Protein AF-A0A965MRW4-F1 (afdb_monomer_lite)

Radius of gyration: 19.76 Å; chains: 1; bounding box: 36×19×57 Å

Secondary structure (DSSP, 8-state):
-HHHHHHHHHHHHHHHHT---HHHHHHHHHHHHHHHHHHHHHHHHHHHHHHHHHHHHHSGGGT-

Sequence (64 aa):
VVGLVVGLVVGIFQAATSINEQTLSFIPKVFAIGLTIALMGGWMINTMVDYTKAIFTRIPNLFM

Structure (mmCIF, N/CA/C/O backbone):
data_AF-A0A965MRW4-F1
#
_entry.id   AF-A0A965MRW4-F1
#
loop_
_atom_site.group_PDB
_atom_site.id
_atom_site.type_symbol
_atom_site.label_atom_id
_atom_site.label_alt_id
_atom_site.label_comp_id
_atom_site.label_asym_id
_atom_site.label_entity_id
_atom_site.label_seq_id
_atom_site.pdbx_PDB_ins_code
_atom_site.Cartn_x
_atom_site.Cartn_y
_atom_site.Cartn_z
_atom_site.occupancy
_atom_site.B_iso_or_equiv
_atom_site.auth_seq_id
_atom_site.auth_comp_id
_atom_site.auth_asym_id
_atom_site.auth_atom_id
_atom_site.pdbx_PDB_model_num
ATOM 1 N N . VAL A 1 1 ? -8.490 0.074 -2.564 1.00 82.19 1 VAL A N 1
ATOM 2 C CA . VAL A 1 1 ? -9.810 -0.574 -2.350 1.00 82.19 1 VAL A CA 1
ATOM 3 C C . VAL A 1 1 ? -9.864 -1.326 -1.025 1.00 82.19 1 VAL A C 1
ATOM 5 O O . VAL A 1 1 ? -10.721 -0.999 -0.220 1.00 82.19 1 VAL A O 1
ATOM 8 N N . VAL A 1 2 ? -8.928 -2.241 -0.735 1.00 83.50 2 VAL A N 1
ATOM 9 C CA . VAL A 1 2 ? -8.907 -3.007 0.534 1.00 83.50 2 VAL A CA 1
ATOM 10 C C . VAL A 1 2 ? -8.999 -2.108 1.778 1.00 83.50 2 VAL A C 1
ATOM 12 O O . VAL A 1 2 ? -9.896 -2.283 2.594 1.00 83.50 2 VAL A O 1
ATOM 15 N N . GLY A 1 3 ? -8.162 -1.069 1.883 1.00 82.69 3 GLY A N 1
ATOM 16 C CA . GLY A 1 3 ? -8.223 -0.127 3.012 1.00 82.69 3 GLY A CA 1
ATOM 17 C C . GLY A 1 3 ? -9.525 0.689 3.113 1.00 82.69 3 GLY A C 1
ATOM 18 O O . GLY A 1 3 ? -9.891 1.103 4.211 1.00 82.69 3 GLY A O 1
ATOM 19 N N .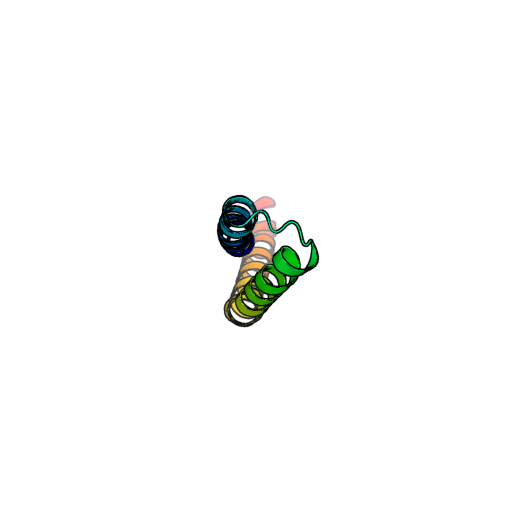 LEU A 1 4 ? -10.243 0.894 1.999 1.00 87.19 4 LEU A N 1
ATOM 20 C CA . LEU A 1 4 ? -11.566 1.533 2.002 1.00 87.19 4 LEU A CA 1
ATOM 21 C C . LEU A 1 4 ? -12.621 0.577 2.548 1.00 87.19 4 LEU A C 1
ATOM 23 O O . LEU A 1 4 ? -13.376 0.970 3.424 1.00 87.19 4 LEU A O 1
ATOM 27 N N . VAL A 1 5 ? -12.628 -0.677 2.087 1.00 90.94 5 VAL A N 1
ATOM 28 C CA . VAL A 1 5 ? -13.557 -1.710 2.572 1.00 90.94 5 VAL A CA 1
ATOM 29 C C . VAL A 1 5 ? -13.383 -1.916 4.075 1.00 90.94 5 VAL A C 1
ATOM 31 O O . VAL A 1 5 ? -14.353 -1.832 4.820 1.00 90.94 5 VAL A O 1
ATOM 34 N N . VAL A 1 6 ? -12.141 -2.091 4.539 1.00 86.94 6 VAL A N 1
ATOM 35 C CA . VAL A 1 6 ? -11.850 -2.255 5.972 1.00 86.94 6 VAL A CA 1
ATOM 36 C C . VAL A 1 6 ? -12.225 -1.003 6.764 1.00 86.94 6 VAL A C 1
ATOM 38 O O . VAL A 1 6 ? -12.849 -1.108 7.814 1.00 86.94 6 VAL A O 1
ATOM 41 N N . GLY A 1 7 ? -11.913 0.190 6.249 1.00 84.62 7 GLY A N 1
ATOM 42 C CA . GLY A 1 7 ? -12.296 1.444 6.899 1.00 84.62 7 GLY A CA 1
ATOM 43 C C . GLY A 1 7 ? -13.811 1.631 7.017 1.00 84.62 7 GLY A C 1
ATOM 44 O O . GLY A 1 7 ? -14.278 2.132 8.034 1.00 84.62 7 GLY A O 1
ATOM 45 N N . LEU A 1 8 ? -14.571 1.206 6.009 1.00 88.69 8 LEU A N 1
ATOM 46 C CA . LEU A 1 8 ? -16.028 1.319 5.973 1.00 88.69 8 LEU A CA 1
ATOM 47 C C . LEU A 1 8 ? -16.675 0.335 6.959 1.00 88.69 8 LEU A C 1
ATOM 49 O O . LEU A 1 8 ? -17.513 0.742 7.758 1.00 88.69 8 LEU A O 1
ATOM 53 N N . VAL A 1 9 ? -16.222 -0.923 6.985 1.00 89.44 9 VAL A N 1
ATOM 54 C CA . VAL A 1 9 ? -16.690 -1.936 7.949 1.00 89.44 9 VAL A CA 1
ATOM 55 C C . VAL A 1 9 ? -16.426 -1.494 9.389 1.00 89.44 9 VAL A C 1
ATOM 57 O O . VAL A 1 9 ? -17.329 -1.539 10.224 1.00 89.44 9 VAL A O 1
ATOM 60 N N . VAL A 1 10 ? -15.212 -1.014 9.679 1.00 86.31 10 VAL A N 1
ATOM 61 C CA . VAL A 1 10 ? -14.859 -0.532 11.022 1.00 86.31 10 VAL A CA 1
ATOM 62 C C . VAL A 1 10 ? -15.637 0.740 11.375 1.00 86.31 10 VAL A C 1
ATOM 64 O O . VAL A 1 10 ? -16.091 0.872 12.506 1.00 86.31 10 VAL A O 1
ATOM 67 N N . GLY A 1 11 ? -15.863 1.642 10.415 1.00 85.38 11 GLY A N 1
ATOM 68 C CA . GLY A 1 11 ? -16.665 2.853 10.616 1.00 85.38 11 GLY A CA 1
ATOM 69 C C . GLY A 1 11 ? -18.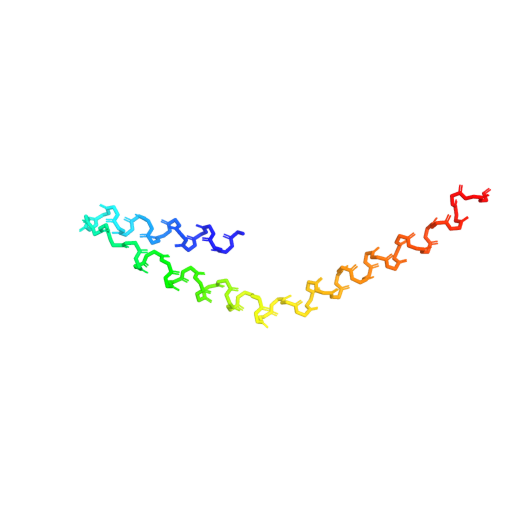133 2.564 10.945 1.00 85.38 11 GLY A C 1
ATOM 70 O O . GLY A 1 11 ? -18.693 3.200 11.834 1.00 85.38 11 GLY A O 1
ATOM 71 N N . ILE A 1 12 ? -18.744 1.564 10.298 1.00 89.88 12 ILE A N 1
ATOM 72 C CA . ILE A 1 12 ? -20.108 1.116 10.626 1.00 89.88 12 ILE A CA 1
ATOM 73 C C . ILE A 1 12 ? -20.157 0.550 12.048 1.00 89.88 12 ILE A C 1
ATOM 75 O O . ILE A 1 12 ? -21.066 0.885 12.801 1.00 89.88 12 ILE A O 1
ATOM 79 N N . PHE A 1 13 ? -19.170 -0.259 12.442 1.00 88.50 13 PHE A N 1
ATOM 80 C CA . PHE A 1 13 ? -19.072 -0.777 13.810 1.00 88.50 13 PHE A CA 1
ATOM 81 C C . PHE A 1 13 ? -18.914 0.343 14.845 1.00 88.50 13 PHE A C 1
ATOM 83 O O . PHE A 1 13 ? -19.583 0.338 15.878 1.00 88.50 13 PHE A O 1
ATOM 90 N N . GLN A 1 14 ? -18.072 1.336 14.560 1.00 83.31 14 GLN A N 1
ATOM 91 C CA . GLN A 1 14 ? -17.884 2.498 15.430 1.00 83.31 14 GLN A CA 1
ATOM 92 C C . GLN A 1 14 ? -19.181 3.291 15.605 1.00 83.31 14 GLN A C 1
ATOM 94 O O . GLN A 1 14 ? -19.563 3.597 16.734 1.00 83.31 14 GLN A O 1
ATOM 99 N N . ALA A 1 15 ? -19.902 3.544 14.509 1.00 86.31 15 ALA A N 1
ATOM 100 C CA . ALA A 1 15 ? -21.187 4.234 14.536 1.00 86.31 15 ALA A CA 1
ATOM 101 C C . ALA A 1 15 ? -22.273 3.427 15.270 1.00 86.31 15 ALA A C 1
ATOM 103 O O . ALA A 1 15 ? -22.999 3.987 16.086 1.00 86.31 15 ALA A O 1
ATOM 104 N N . ALA A 1 16 ? -22.359 2.115 15.030 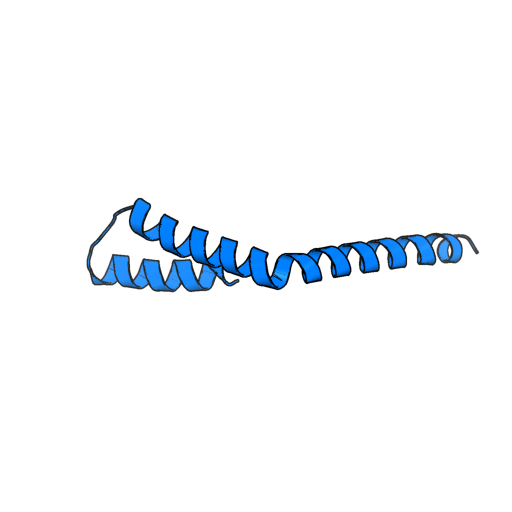1.00 90.19 16 ALA A N 1
ATOM 105 C CA . ALA A 1 16 ? -23.356 1.242 15.652 1.00 90.19 16 ALA A CA 1
ATOM 106 C C . ALA A 1 16 ? -23.161 1.098 17.169 1.00 90.19 16 ALA A C 1
ATOM 108 O O . 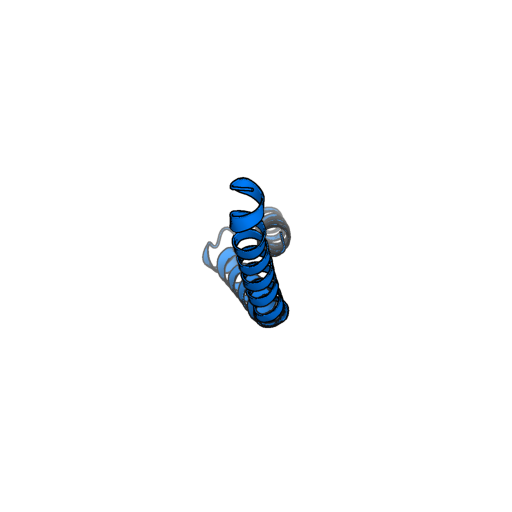ALA A 1 16 ? -24.137 0.982 17.906 1.00 90.19 16 ALA A O 1
ATOM 109 N N . THR A 1 17 ? -21.912 1.129 17.643 1.00 90.12 17 THR A N 1
ATOM 110 C CA . THR A 1 17 ? -21.585 0.951 19.069 1.00 90.12 17 THR A CA 1
ATOM 111 C C . THR A 1 17 ? -21.302 2.269 19.796 1.00 90.12 17 THR A C 1
ATOM 113 O O . THR A 1 17 ? -21.003 2.256 20.985 1.00 90.12 17 THR A O 1
ATOM 116 N N . SER A 1 18 ? -21.411 3.416 19.112 1.00 86.75 18 SER A N 1
ATOM 117 C CA . SER A 1 18 ? -21.060 4.748 19.642 1.00 86.75 18 SER A CA 1
ATOM 118 C C . SER A 1 18 ? -19.595 4.884 20.103 1.00 86.75 18 SER A C 1
ATOM 120 O O . SER A 1 18 ? -19.271 5.769 20.893 1.00 86.75 18 SER A O 1
ATOM 122 N N . ILE A 1 19 ? -18.695 4.019 19.622 1.00 81.44 19 ILE A N 1
ATOM 123 C CA . ILE A 1 19 ? -17.272 4.021 19.992 1.00 81.44 19 ILE A CA 1
ATOM 124 C C . ILE A 1 19 ? -16.522 4.921 19.010 1.00 81.44 19 ILE A C 1
ATOM 126 O O . ILE A 1 19 ? -16.329 4.553 17.854 1.00 81.44 19 ILE A O 1
ATOM 130 N N . ASN A 1 20 ? -16.068 6.088 19.470 1.00 77.00 20 ASN A N 1
ATOM 131 C CA . ASN A 1 20 ? -15.303 7.048 18.666 1.00 77.00 20 ASN A CA 1
ATOM 132 C C . ASN A 1 20 ? -13.825 7.100 19.087 1.00 77.00 20 ASN A C 1
ATOM 134 O O . ASN A 1 20 ? -13.286 8.157 19.415 1.00 77.00 20 ASN A O 1
ATOM 138 N N . GLU A 1 21 ? -13.167 5.941 19.110 1.00 82.31 21 GLU A N 1
ATOM 139 C CA . GLU A 1 21 ? -11.723 5.872 19.332 1.00 82.31 21 GLU A CA 1
ATOM 140 C C . GLU A 1 21 ? -10.960 5.842 18.006 1.00 82.31 21 GLU A C 1
ATOM 142 O O . GLU A 1 21 ? -11.069 4.904 17.208 1.00 82.31 21 GLU A O 1
ATOM 147 N N . GLN A 1 22 ? -10.138 6.872 17.780 1.00 75.19 22 GLN A N 1
ATOM 148 C CA . GLN A 1 22 ? -9.340 7.016 16.558 1.00 75.19 22 GLN A CA 1
ATOM 149 C C . GLN A 1 22 ? -8.377 5.838 16.325 1.00 75.19 22 GLN A C 1
ATOM 151 O O . GLN A 1 22 ? -8.170 5.415 15.185 1.00 75.19 22 GLN A O 1
ATOM 156 N N . THR A 1 23 ? -7.819 5.267 17.391 1.00 81.06 23 THR A N 1
ATOM 157 C CA . THR A 1 23 ? -6.882 4.130 17.361 1.00 81.06 23 THR A CA 1
ATOM 158 C C . THR A 1 23 ? -7.527 2.850 16.824 1.00 81.06 23 THR A C 1
ATOM 160 O O . THR A 1 23 ? -6.903 2.127 16.043 1.00 81.06 23 THR A O 1
ATOM 163 N N . LEU A 1 24 ? -8.800 2.606 17.155 1.00 79.62 24 LEU A N 1
ATOM 164 C CA . LEU A 1 24 ? -9.555 1.429 16.718 1.00 79.62 24 LEU A CA 1
ATOM 165 C C . LEU A 1 24 ? -9.786 1.414 15.197 1.00 79.62 24 LEU A C 1
ATOM 167 O O . LEU A 1 24 ? -9.842 0.349 14.593 1.00 79.62 24 LEU A O 1
ATOM 171 N N . SER A 1 25 ? -9.885 2.585 14.556 1.00 80.00 25 SER A N 1
ATOM 172 C CA . SER A 1 25 ? -9.998 2.688 13.088 1.00 80.00 25 SER A CA 1
ATOM 173 C C . SER A 1 25 ? -8.654 2.470 12.388 1.00 80.00 25 SER A C 1
ATOM 175 O O . SER A 1 25 ? -8.583 1.979 11.257 1.00 80.00 25 SER A O 1
ATOM 177 N N . PHE A 1 26 ? -7.569 2.848 13.063 1.00 84.06 26 PHE A N 1
ATOM 178 C CA . PHE A 1 26 ? -6.233 2.878 12.492 1.00 84.06 26 PHE A CA 1
ATOM 179 C C . PHE A 1 26 ? -5.598 1.484 12.413 1.00 84.06 26 PHE A C 1
ATOM 181 O O . PHE A 1 26 ? -5.115 1.091 11.349 1.00 84.06 26 PHE A O 1
ATOM 188 N N . ILE A 1 27 ? -5.650 0.707 13.500 1.00 90.12 27 ILE A N 1
ATOM 189 C CA . ILE A 1 27 ? -4.962 -0.594 13.601 1.00 90.12 27 ILE A CA 1
ATOM 190 C C . ILE A 1 27 ? -5.444 -1.605 12.541 1.00 90.12 27 ILE A C 1
ATOM 192 O O . ILE A 1 27 ? -4.602 -2.126 11.801 1.00 90.12 27 ILE A O 1
ATOM 196 N N . PRO A 1 28 ? -6.760 -1.865 12.374 1.00 86.44 28 PRO A N 1
ATOM 197 C CA . PRO A 1 28 ? -7.235 -2.842 11.395 1.00 86.44 28 PRO A CA 1
ATOM 198 C C . PRO A 1 28 ? -6.893 -2.424 9.962 1.00 86.44 28 PRO A C 1
ATOM 200 O O . PRO A 1 28 ? -6.553 -3.258 9.123 1.00 86.44 28 PRO A O 1
ATOM 203 N N . LYS A 1 29 ? -6.942 -1.115 9.681 1.00 86.19 29 LYS A N 1
ATOM 204 C CA . LYS A 1 29 ? -6.641 -0.555 8.362 1.00 86.19 29 LYS A CA 1
ATOM 205 C C . LYS A 1 29 ? -5.162 -0.713 8.008 1.00 86.19 29 LYS A C 1
ATOM 207 O O . LYS A 1 29 ? -4.861 -1.142 6.896 1.00 86.19 29 LYS A O 1
ATOM 212 N N . VAL A 1 30 ? -4.249 -0.412 8.935 1.00 90.19 30 VAL A N 1
ATOM 213 C CA . VAL A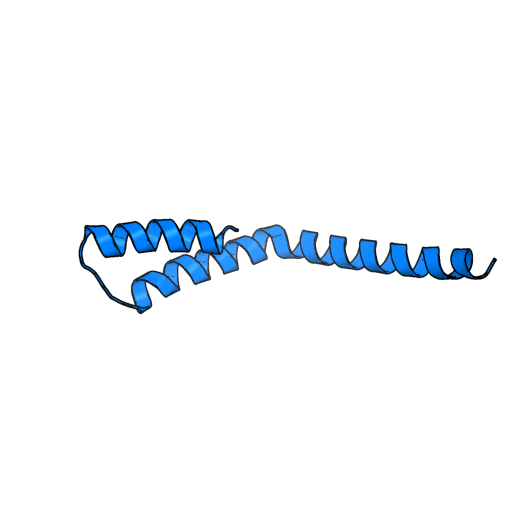 1 30 ? -2.801 -0.588 8.726 1.00 90.19 30 VAL A CA 1
ATOM 214 C C . VAL A 1 30 ? -2.457 -2.059 8.519 1.00 90.19 30 VAL A C 1
ATOM 216 O O . VAL A 1 30 ? -1.719 -2.375 7.588 1.00 90.19 30 VAL A O 1
ATOM 219 N N . PHE A 1 31 ? -3.039 -2.963 9.310 1.00 93.19 31 PHE A N 1
ATOM 220 C CA . PHE A 1 31 ? -2.816 -4.398 9.147 1.00 93.19 31 PHE A CA 1
ATOM 221 C C . PHE A 1 31 ? -3.285 -4.895 7.774 1.00 93.19 31 PHE A C 1
ATOM 223 O O . PHE A 1 31 ? -2.540 -5.565 7.062 1.00 93.19 31 PHE A O 1
ATOM 230 N N . ALA A 1 32 ? -4.488 -4.499 7.350 1.00 92.19 32 ALA A N 1
ATOM 231 C CA . ALA A 1 32 ? -5.028 -4.862 6.043 1.00 92.19 32 ALA A CA 1
ATOM 232 C C . ALA A 1 32 ? -4.186 -4.321 4.873 1.00 92.19 32 ALA A C 1
ATOM 234 O O . ALA A 1 32 ? -3.967 -5.031 3.889 1.00 92.19 32 ALA A O 1
ATOM 235 N N . ILE A 1 33 ? -3.689 -3.083 4.971 1.00 91.75 33 ILE A N 1
ATOM 236 C CA . ILE A 1 33 ? -2.788 -2.500 3.965 1.00 91.75 33 ILE A CA 1
ATOM 237 C C . ILE A 1 33 ? -1.448 -3.242 3.953 1.00 91.75 33 ILE A C 1
ATOM 239 O O . ILE A 1 33 ? -0.985 -3.626 2.881 1.00 91.75 33 ILE A O 1
ATOM 243 N N . GLY A 1 34 ? -0.857 -3.500 5.122 1.00 93.62 34 GLY A N 1
ATOM 244 C CA . GLY A 1 34 ? 0.398 -4.240 5.248 1.00 93.62 34 GLY A CA 1
ATOM 245 C C . GLY A 1 34 ? 0.306 -5.640 4.644 1.00 93.62 34 GLY A C 1
ATOM 246 O O . GLY A 1 34 ? 1.169 -6.034 3.867 1.00 93.62 34 GLY A O 1
ATOM 247 N N . LEU A 1 35 ? -0.788 -6.355 4.908 1.00 94.00 35 LEU A N 1
ATOM 248 C CA . LEU A 1 35 ? -1.037 -7.690 4.367 1.00 94.00 35 LEU A CA 1
ATOM 249 C C . LEU A 1 35 ? -1.262 -7.657 2.847 1.00 94.00 35 LEU A C 1
ATOM 251 O O . LEU A 1 35 ? -0.733 -8.494 2.120 1.00 94.00 35 LEU A O 1
ATOM 255 N N . THR A 1 36 ? -1.965 -6.638 2.344 1.00 93.12 36 THR A N 1
ATOM 256 C CA . THR A 1 36 ? -2.126 -6.424 0.896 1.00 93.12 36 THR A CA 1
ATOM 257 C C . THR A 1 36 ? -0.774 -6.212 0.216 1.00 93.12 36 THR A C 1
ATOM 259 O O . THR A 1 36 ? -0.500 -6.827 -0.810 1.00 93.12 36 THR A O 1
ATOM 262 N N . ILE A 1 37 ? 0.091 -5.373 0.790 1.00 93.19 37 ILE A N 1
ATOM 263 C CA . ILE A 1 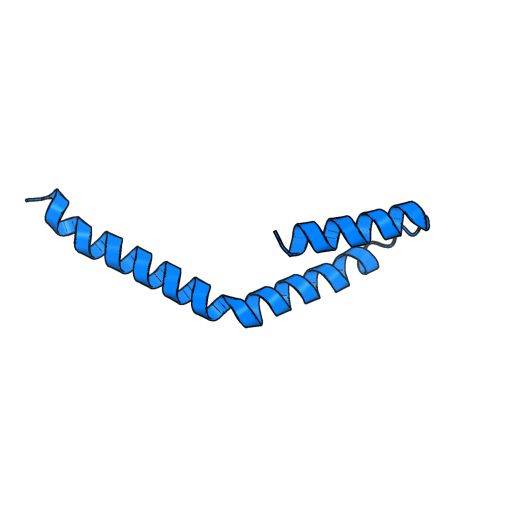37 ? 1.425 -5.103 0.241 1.00 93.19 37 ILE A CA 1
ATOM 264 C C . ILE A 1 37 ? 2.316 -6.346 0.342 1.00 93.19 37 ILE A C 1
ATOM 266 O O . ILE A 1 37 ? 3.025 -6.650 -0.610 1.00 93.19 37 ILE A O 1
ATOM 270 N N . ALA A 1 38 ? 2.256 -7.098 1.441 1.00 94.31 38 ALA A N 1
ATOM 271 C CA . ALA A 1 38 ? 3.042 -8.320 1.602 1.00 94.31 38 ALA A CA 1
ATOM 272 C C . ALA A 1 38 ? 2.704 -9.376 0.535 1.00 94.31 38 ALA A C 1
ATOM 274 O O . ALA A 1 38 ? 3.603 -10.025 0.007 1.00 94.31 38 ALA A O 1
ATOM 275 N N . LEU A 1 39 ? 1.422 -9.521 0.187 1.00 93.50 39 LEU A N 1
ATOM 276 C CA . LEU A 1 39 ? 0.974 -10.502 -0.804 1.00 93.50 39 LEU A CA 1
ATOM 277 C C . LEU A 1 39 ? 1.094 -10.000 -2.249 1.00 93.50 39 LEU A C 1
ATOM 279 O O . LEU A 1 39 ? 1.473 -10.756 -3.138 1.00 93.50 39 LEU A O 1
ATOM 283 N N . MET A 1 40 ? 0.752 -8.734 -2.503 1.00 92.81 40 MET A N 1
ATOM 284 C CA . MET A 1 40 ? 0.625 -8.192 -3.862 1.00 92.81 40 MET A CA 1
ATOM 285 C C . MET A 1 40 ? 1.796 -7.300 -4.282 1.00 92.81 40 MET A C 1
ATOM 287 O O . MET A 1 40 ? 1.935 -7.003 -5.467 1.00 92.81 40 MET A O 1
ATOM 291 N N . GLY A 1 41 ? 2.657 -6.883 -3.352 1.00 91.69 41 GLY A N 1
ATOM 292 C CA . GLY A 1 41 ? 3.725 -5.914 -3.606 1.00 91.69 41 GLY A CA 1
ATOM 293 C C . GLY A 1 41 ? 4.705 -6.363 -4.687 1.00 91.69 41 GLY A C 1
ATOM 294 O O . GLY A 1 41 ? 5.041 -5.577 -5.569 1.00 91.69 41 GLY A O 1
ATOM 295 N N . GLY A 1 42 ? 5.098 -7.641 -4.690 1.00 93.12 42 GLY A N 1
ATOM 296 C CA . GLY A 1 42 ? 5.987 -8.188 -5.721 1.00 93.12 42 GLY A CA 1
ATOM 297 C C . GLY A 1 42 ? 5.380 -8.121 -7.127 1.00 93.12 42 GLY A C 1
ATOM 298 O O . GLY A 1 42 ? 6.041 -7.701 -8.076 1.00 93.12 42 GLY A O 1
ATOM 299 N N . TRP A 1 43 ? 4.096 -8.465 -7.264 1.00 94.69 43 TRP A N 1
ATOM 300 C CA . TRP A 1 43 ? 3.392 -8.374 -8.546 1.00 94.69 43 TRP A CA 1
ATOM 301 C C . TRP A 1 43 ? 3.214 -6.922 -9.011 1.00 94.69 43 TRP A C 1
ATOM 303 O O . TRP A 1 43 ? 3.385 -6.631 -10.196 1.00 94.69 43 TRP A O 1
ATOM 313 N N . MET A 1 44 ? 2.942 -5.996 -8.087 1.00 93.75 44 MET A N 1
ATOM 314 C CA . MET A 1 44 ? 2.830 -4.569 -8.403 1.00 93.75 44 MET A CA 1
ATOM 315 C C . MET A 1 44 ? 4.149 -4.009 -8.946 1.00 93.75 44 MET A C 1
ATOM 317 O O . MET A 1 44 ? 4.143 -3.338 -9.976 1.00 93.75 44 MET A O 1
ATOM 321 N N . ILE A 1 45 ? 5.281 -4.337 -8.311 1.00 95.44 45 ILE A N 1
ATOM 322 C CA . ILE A 1 45 ? 6.614 -3.924 -8.776 1.00 95.44 45 ILE A CA 1
ATOM 323 C C . ILE A 1 45 ? 6.891 -4.473 -10.181 1.00 95.44 45 ILE A C 1
ATOM 325 O O . ILE A 1 45 ? 7.270 -3.707 -11.065 1.00 95.44 45 ILE A O 1
ATOM 329 N N . ASN A 1 46 ? 6.658 -5.770 -10.415 1.00 96.25 46 ASN A N 1
ATOM 330 C CA . ASN A 1 46 ? 6.866 -6.375 -11.736 1.00 96.25 46 ASN A CA 1
ATOM 331 C C . ASN A 1 46 ? 6.012 -5.696 -12.812 1.00 96.25 46 ASN A C 1
ATOM 333 O O . ASN A 1 46 ? 6.529 -5.321 -13.859 1.00 96.25 46 ASN A O 1
ATOM 337 N N . THR A 1 47 ? 4.741 -5.426 -12.513 1.00 95.56 47 THR A N 1
ATOM 338 C CA . THR A 1 47 ? 3.837 -4.720 -13.432 1.00 95.56 47 THR A CA 1
ATOM 339 C C . THR A 1 47 ? 4.360 -3.323 -13.784 1.00 95.56 47 THR A C 1
ATOM 341 O O . THR A 1 47 ? 4.330 -2.924 -14.947 1.00 95.56 47 THR A O 1
ATOM 344 N N . MET A 1 48 ? 4.884 -2.575 -12.805 1.00 96.25 48 MET A N 1
ATOM 345 C CA . MET A 1 48 ? 5.479 -1.256 -13.057 1.00 96.25 48 MET A CA 1
ATOM 346 C C . MET A 1 48 ? 6.746 -1.344 -13.911 1.00 96.25 48 MET A C 1
ATOM 348 O O . MET A 1 48 ? 6.945 -0.522 -14.809 1.00 96.25 48 MET A O 1
ATOM 352 N N . VAL A 1 49 ? 7.598 -2.339 -13.657 1.00 96.94 49 VAL A N 1
ATOM 353 C CA . VAL A 1 49 ? 8.816 -2.579 -14.440 1.00 96.94 49 VAL A CA 1
ATOM 354 C C . VAL A 1 49 ? 8.468 -2.941 -15.881 1.00 96.94 49 VAL A C 1
ATOM 356 O O . VAL A 1 49 ? 9.049 -2.374 -16.805 1.00 96.94 49 VAL A O 1
ATOM 359 N N . ASP A 1 50 ? 7.503 -3.831 -16.089 1.00 96.56 50 ASP A N 1
ATOM 360 C CA . ASP A 1 50 ? 7.073 -4.258 -17.420 1.00 96.56 50 ASP A CA 1
ATOM 361 C C . ASP A 1 50 ? 6.440 -3.109 -18.202 1.00 96.56 50 ASP A C 1
ATOM 363 O O . ASP A 1 50 ? 6.767 -2.899 -19.371 1.00 96.56 50 ASP A O 1
ATOM 367 N N . TYR A 1 51 ? 5.615 -2.293 -17.542 1.00 96.06 51 TYR A N 1
ATOM 368 C CA . TYR A 1 51 ? 5.064 -1.082 -18.140 1.00 96.06 51 TYR A CA 1
ATOM 369 C C . TYR A 1 51 ? 6.165 -0.090 -18.539 1.00 96.06 51 TYR A C 1
ATOM 371 O O . TYR A 1 51 ? 6.155 0.452 -19.645 1.00 96.06 51 TYR A O 1
ATOM 379 N N . THR A 1 52 ? 7.158 0.100 -17.668 1.00 95.62 52 THR A N 1
ATOM 380 C CA . THR A 1 52 ? 8.306 0.970 -17.941 1.00 95.62 52 THR A CA 1
ATOM 381 C C . THR A 1 52 ? 9.081 0.467 -19.158 1.00 95.62 52 THR A C 1
ATOM 383 O O . THR A 1 52 ? 9.287 1.221 -20.107 1.00 95.62 52 THR A O 1
ATOM 386 N N . LYS A 1 53 ? 9.439 -0.823 -19.196 1.00 95.62 53 LYS A N 1
ATOM 387 C CA . LYS A 1 53 ? 10.113 -1.445 -20.347 1.00 95.62 53 LYS A CA 1
ATOM 388 C C . LYS A 1 53 ? 9.311 -1.267 -21.635 1.00 95.62 53 LYS A C 1
ATOM 390 O O . LYS A 1 53 ? 9.880 -0.862 -22.643 1.00 95.62 53 LYS A O 1
ATOM 395 N N . ALA A 1 54 ? 7.998 -1.497 -21.592 1.00 95.12 54 ALA A N 1
ATOM 396 C CA . ALA A 1 54 ? 7.121 -1.343 -22.748 1.00 95.12 54 ALA A CA 1
ATOM 397 C C . ALA A 1 54 ? 7.117 0.092 -23.298 1.00 95.12 54 ALA A C 1
ATOM 399 O O . ALA A 1 54 ? 7.105 0.273 -24.516 1.00 95.12 54 ALA A O 1
ATOM 400 N N . ILE A 1 55 ? 7.168 1.109 -22.429 1.00 94.31 55 ILE A N 1
ATOM 401 C CA . ILE A 1 55 ? 7.330 2.505 -22.856 1.00 94.31 55 ILE A CA 1
ATOM 402 C C . ILE A 1 55 ? 8.669 2.685 -23.566 1.00 94.31 55 ILE A C 1
ATOM 404 O O . ILE A 1 55 ? 8.685 3.157 -24.699 1.00 94.31 55 ILE A O 1
ATOM 408 N N . PHE A 1 56 ? 9.780 2.270 -22.952 1.00 93.94 56 PHE A N 1
ATOM 409 C CA . PHE A 1 56 ? 11.108 2.442 -23.549 1.00 93.94 56 PHE A CA 1
ATOM 410 C C . PHE A 1 56 ? 11.254 1.720 -24.895 1.00 93.94 56 PHE A C 1
ATOM 412 O O . PHE A 1 56 ? 11.837 2.279 -25.818 1.00 93.94 56 PHE A O 1
ATOM 419 N N . THR A 1 57 ? 10.668 0.532 -25.058 1.00 92.25 57 THR A N 1
ATOM 420 C CA . THR A 1 57 ? 10.645 -0.183 -26.346 1.00 92.25 57 THR A CA 1
ATOM 421 C C . THR A 1 57 ? 9.816 0.539 -27.411 1.00 92.25 57 THR A C 1
ATOM 423 O O . THR A 1 57 ? 10.079 0.386 -28.601 1.00 92.25 57 THR A O 1
ATOM 426 N N . ARG A 1 58 ? 8.823 1.342 -27.015 1.00 90.44 58 ARG A N 1
ATOM 427 C CA . ARG A 1 58 ? 7.992 2.128 -27.939 1.00 90.44 58 ARG A CA 1
ATOM 428 C C . ARG A 1 58 ? 8.622 3.455 -28.353 1.00 90.44 58 ARG A C 1
ATOM 430 O O . ARG A 1 58 ? 8.247 3.965 -29.400 1.00 90.44 58 ARG A O 1
ATOM 437 N N . ILE A 1 59 ? 9.567 3.993 -27.580 1.00 89.06 59 ILE A N 1
ATOM 438 C CA . ILE A 1 59 ? 10.226 5.275 -27.880 1.00 89.06 59 ILE A CA 1
ATOM 439 C C . ILE A 1 59 ? 10.876 5.282 -29.281 1.00 89.06 59 ILE A C 1
ATOM 441 O O . ILE A 1 59 ? 10.590 6.207 -30.035 1.00 89.06 59 ILE A O 1
ATOM 445 N N . PRO A 1 60 ? 11.677 4.278 -29.696 1.00 88.06 60 PRO A N 1
ATOM 446 C CA . PRO A 1 60 ? 12.268 4.254 -31.039 1.00 88.06 60 PRO A CA 1
ATOM 447 C C . PRO A 1 60 ? 11.233 4.259 -32.172 1.00 88.06 60 PRO A C 1
ATOM 449 O O . PRO A 1 60 ? 11.451 4.905 -33.190 1.00 88.06 60 PRO A O 1
ATOM 452 N N . ASN A 1 61 ? 10.085 3.602 -31.969 1.00 86.38 61 ASN A N 1
ATOM 453 C CA . ASN A 1 61 ? 8.994 3.537 -32.950 1.00 86.38 61 ASN A CA 1
ATOM 454 C C . ASN A 1 61 ? 8.227 4.862 -33.105 1.00 86.38 61 ASN A C 1
ATOM 456 O O . ASN A 1 61 ? 7.362 4.949 -33.965 1.00 86.38 61 ASN A O 1
ATOM 460 N N . LEU A 1 62 ? 8.472 5.863 -32.252 1.00 79.81 62 LEU A N 1
ATOM 461 C CA . LEU A 1 62 ? 7.891 7.203 -32.402 1.00 79.81 62 LEU A CA 1
ATOM 462 C C . LEU A 1 62 ? 8.734 8.112 -33.306 1.00 79.81 62 LEU A C 1
ATOM 464 O O . LEU A 1 62 ? 8.244 9.153 -33.737 1.00 79.81 62 LEU A O 1
ATOM 468 N N . PHE A 1 63 ? 9.999 7.754 -33.545 1.00 79.06 63 PHE A N 1
ATOM 469 C CA . PHE A 1 63 ? 10.949 8.559 -34.317 1.00 79.06 63 PHE A CA 1
ATOM 470 C C . PHE A 1 63 ? 11.272 7.973 -35.702 1.00 79.06 63 PHE A C 1
ATOM 472 O O . PHE A 1 63 ? 11.942 8.647 -36.485 1.00 79.06 63 PHE A O 1
ATOM 479 N N . MET A 1 64 ? 10.822 6.747 -35.993 1.00 63.50 64 MET A N 1
ATOM 480 C CA . MET A 1 64 ? 10.769 6.154 -37.340 1.00 63.50 64 MET A CA 1
ATOM 481 C C . MET A 1 64 ? 9.358 6.272 -37.901 1.00 63.50 64 MET A C 1
ATOM 483 O O . MET A 1 64 ? 9.248 6.561 -39.111 1.00 63.50 64 MET A O 1
#

pLDDT: mean 88.71, std 6.34, range [63.5, 96.94]

Foldseek 3Di:
DQLVVLLVVQVVVCVVVVPDDPVSSPVSSVVSVVVCCVVCVVVVVVVVVVVVVVVVVCVVVVVD